Protein AF-A0A971Y6M4-F1 (afdb_monomer)

pLDDT: mean 87.74, std 9.9, range [44.88, 98.06]

Nearest PDB structures (foldseek):
  2h56-assembly2_B  TM=7.514E-01  e=1.225E-03  Halalkalibacterium halodurans

Mean predicted aligned error: 6.09 Å

Secondary structure (DSSP, 8-state):
--EEEE--HHHHHHHHHH-GGGHHHHHHH-S-EEEE-S-HHHHHHHHHHTTTS-HHHHHHHHHHHHHHTTT---HHHHHHS-HHHHHHHT--GGGT-

Foldseek 3Di:
DWDKDKCDPVNLVVVCVVDVVSVVVCVVVDIDIDTHDPPPCLVVLLVLQCVVHDPVVSVQLVVQVCVVVVNDDDPVSLVPDDPVSSVVSPRDPVSSD

Structure (mmCIF, N/CA/C/O backbone):
data_AF-A0A971Y6M4-F1
#
_entry.id   AF-A0A971Y6M4-F1
#
loop_
_atom_site.group_PDB
_atom_site.id
_atom_site.type_symbol
_atom_site.label_atom_id
_atom_site.label_alt_id
_atom_site.label_comp_id
_atom_site.label_asym_id
_atom_site.label_entity_id
_atom_site.label_seq_id
_atom_site.pdbx_PDB_ins_code
_atom_site.Cartn_x
_atom_site.Cartn_y
_atom_site.Cartn_z
_atom_site.occupancy
_atom_site.B_iso_or_equiv
_atom_site.auth_seq_id
_atom_site.auth_comp_id
_atom_site.auth_asym_id
_atom_site.auth_atom_id
_atom_site.pdbx_PDB_model_num
ATOM 1 N N . MET A 1 1 ? -13.263 2.178 -12.800 1.00 44.88 1 MET A N 1
ATOM 2 C CA . MET A 1 1 ? -12.451 1.674 -13.933 1.00 44.88 1 MET A CA 1
ATOM 3 C C . MET A 1 1 ? -11.008 2.097 -13.711 1.00 44.88 1 MET A C 1
ATOM 5 O O . MET A 1 1 ? -10.749 3.294 -13.681 1.00 44.88 1 MET A O 1
ATOM 9 N N . SER A 1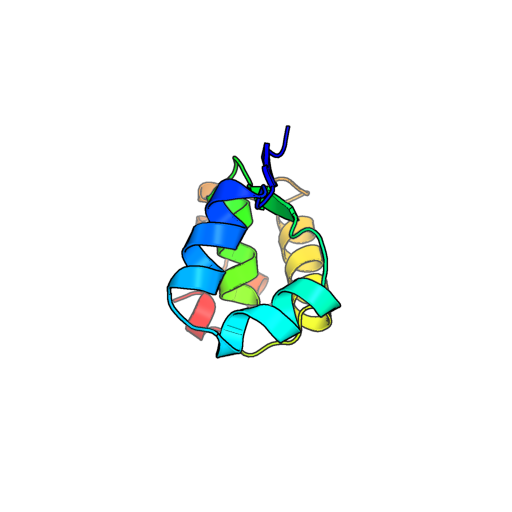 2 ? -10.092 1.148 -13.500 1.00 57.81 2 SER A N 1
ATOM 10 C CA . 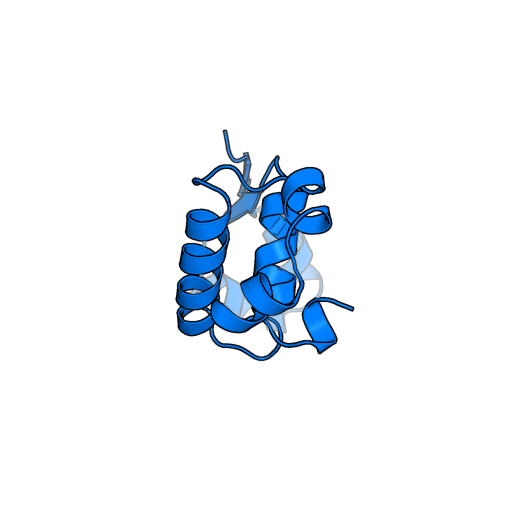SER A 1 2 ? -8.659 1.462 -13.422 1.00 57.81 2 SER A CA 1
ATOM 11 C C . SER A 1 2 ? -8.174 1.905 -14.805 1.00 57.81 2 SER A C 1
ATOM 13 O O . SER A 1 2 ? -8.479 1.258 -15.807 1.00 57.81 2 SER A O 1
ATOM 15 N N . LYS A 1 3 ? -7.484 3.048 -14.877 1.00 72.25 3 LYS A N 1
ATOM 16 C CA . LYS A 1 3 ? -6.837 3.493 -16.119 1.00 72.25 3 LYS A CA 1
ATOM 17 C C . LYS A 1 3 ? -5.534 2.713 -16.263 1.00 72.25 3 LYS A C 1
ATOM 19 O O . LYS A 1 3 ? -4.816 2.569 -15.286 1.00 72.25 3 LYS A O 1
ATOM 24 N N . VAL A 1 4 ? -5.200 2.245 -17.458 1.00 77.06 4 VAL A N 1
ATOM 25 C CA . VAL A 1 4 ? -3.911 1.585 -17.705 1.00 77.06 4 VAL A CA 1
ATOM 26 C C . VAL A 1 4 ? -3.026 2.536 -18.489 1.00 77.06 4 VAL A C 1
ATOM 28 O O . VAL A 1 4 ? -3.398 2.997 -19.569 1.00 77.06 4 VAL A O 1
ATOM 31 N N . LEU A 1 5 ? -1.850 2.842 -17.949 1.00 76.31 5 LEU A N 1
ATOM 32 C CA . LEU A 1 5 ? -0.808 3.514 -18.698 1.00 76.31 5 LEU A CA 1
ATOM 33 C C . LEU A 1 5 ? -0.004 2.464 -19.459 1.00 76.31 5 LEU A C 1
ATOM 35 O O . LEU A 1 5 ? 0.724 1.673 -18.867 1.00 76.31 5 LEU A O 1
ATOM 39 N N . ARG A 1 6 ? -0.110 2.496 -20.785 1.00 75.69 6 ARG A N 1
ATOM 40 C CA . ARG A 1 6 ? 0.740 1.711 -21.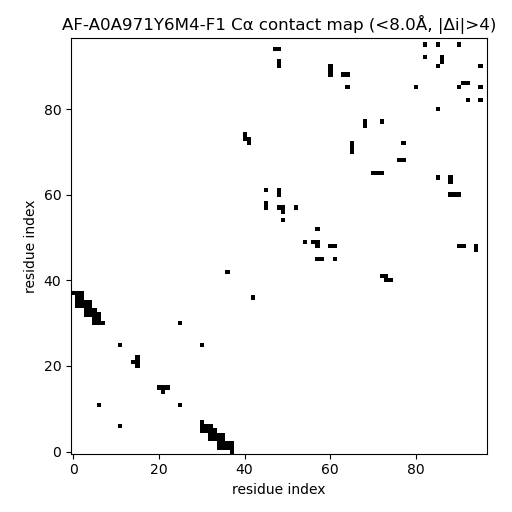678 1.00 75.69 6 ARG A CA 1
ATOM 41 C C . ARG A 1 6 ? 1.914 2.566 -22.114 1.00 75.69 6 ARG A C 1
ATOM 43 O O . ARG A 1 6 ? 1.709 3.652 -22.668 1.00 75.69 6 ARG A O 1
ATOM 50 N N . LEU A 1 7 ? 3.139 2.094 -21.900 1.00 70.62 7 LEU A N 1
ATOM 51 C CA . LEU A 1 7 ? 4.287 2.709 -22.561 1.00 70.62 7 LEU A CA 1
ATOM 52 C C . LEU A 1 7 ? 4.273 2.318 -24.041 1.00 70.62 7 LEU A C 1
ATOM 54 O O . LEU A 1 7 ? 4.828 1.308 -24.452 1.00 70.62 7 LEU A O 1
ATOM 58 N N . GLY A 1 8 ? 3.593 3.139 -24.843 1.00 69.12 8 GLY A N 1
ATOM 59 C CA . GLY A 1 8 ? 3.637 3.043 -26.297 1.00 69.12 8 GLY A CA 1
ATOM 60 C C . GLY A 1 8 ? 5.013 3.410 -26.867 1.00 69.12 8 GLY A C 1
ATOM 61 O O . GLY A 1 8 ? 5.860 4.000 -26.184 1.00 69.12 8 GLY A O 1
ATOM 62 N N . SER A 1 9 ? 5.189 3.124 -28.159 1.00 65.69 9 SER A N 1
ATOM 63 C CA . SER A 1 9 ? 6.441 3.286 -28.916 1.00 65.69 9 SER A CA 1
ATOM 64 C C . SER A 1 9 ? 7.115 4.649 -28.736 1.00 65.69 9 SER A C 1
ATOM 66 O O . SER A 1 9 ? 8.337 4.722 -28.669 1.00 65.69 9 SER A O 1
ATOM 68 N N . GLN A 1 10 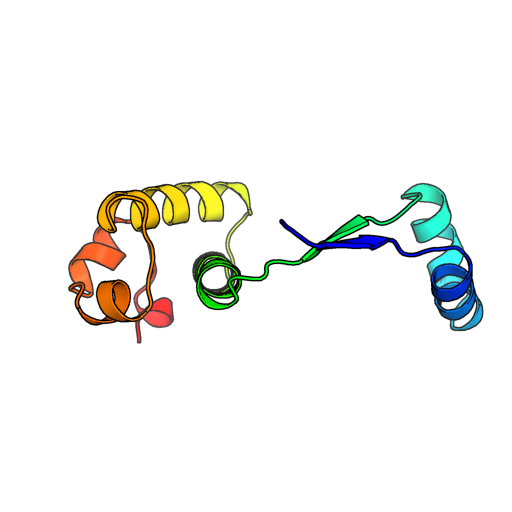? 6.348 5.734 -28.589 1.00 74.12 10 GLN A N 1
ATOM 69 C CA . GLN A 1 10 ? 6.903 7.084 -28.455 1.00 74.12 10 GLN A CA 1
ATOM 70 C C . GLN A 1 10 ? 7.568 7.350 -27.091 1.00 74.12 10 GLN A C 1
ATOM 72 O O . GLN A 1 10 ? 8.577 8.052 -27.034 1.00 74.12 10 GLN A O 1
ATOM 77 N N . ARG A 1 11 ? 7.029 6.807 -25.988 1.00 77.25 11 ARG A N 1
ATOM 78 C CA . ARG A 1 11 ? 7.637 6.949 -24.648 1.00 77.25 11 ARG A CA 1
ATOM 79 C C . ARG A 1 11 ? 8.792 5.974 -24.459 1.00 77.25 11 ARG A C 1
ATOM 81 O O . ARG A 1 11 ? 9.807 6.373 -23.903 1.00 77.25 11 ARG A O 1
ATOM 88 N N . TYR A 1 12 ? 8.649 4.753 -24.978 1.00 77.06 12 TYR A N 1
ATOM 89 C CA . TYR A 1 12 ? 9.748 3.794 -25.087 1.00 77.06 12 TYR A CA 1
ATOM 90 C C . TYR A 1 12 ? 10.931 4.430 -25.827 1.00 77.06 12 TYR A C 1
ATOM 92 O O . TYR A 1 12 ? 12.013 4.520 -25.262 1.00 77.06 12 TYR A O 1
ATOM 100 N N . LYS A 1 13 ? 10.690 4.999 -27.018 1.00 78.75 13 LYS A N 1
ATOM 101 C CA . LYS A 1 13 ? 11.739 5.619 -27.833 1.00 78.75 13 LYS A CA 1
ATOM 102 C C . LYS A 1 13 ? 12.453 6.745 -27.086 1.00 78.75 13 LYS A C 1
ATOM 104 O O . LYS A 1 13 ? 13.672 6.760 -27.034 1.00 78.75 13 LYS A O 1
ATOM 109 N N . LYS A 1 14 ? 11.707 7.632 -26.415 1.00 83.12 14 LYS A N 1
ATOM 110 C CA . LYS A 1 14 ? 12.309 8.680 -25.572 1.00 83.12 14 LYS A CA 1
ATOM 111 C C . LYS A 1 14 ? 13.207 8.125 -24.461 1.00 83.12 14 LYS A C 1
ATOM 113 O O . LYS A 1 14 ? 14.223 8.739 -24.167 1.00 83.12 14 LYS A O 1
ATOM 118 N N . LEU A 1 15 ? 12.830 7.013 -23.828 1.00 78.88 15 LEU A N 1
ATOM 119 C CA . LEU A 1 15 ? 13.618 6.402 -22.754 1.00 78.88 15 LEU A CA 1
ATOM 120 C C . LEU A 1 15 ? 14.856 5.676 -23.292 1.00 78.88 15 LEU A C 1
ATOM 122 O O . LEU A 1 15 ? 15.925 5.803 -22.704 1.00 78.88 15 LEU A O 1
ATOM 126 N N . THR A 1 16 ? 14.744 4.975 -24.422 1.00 77.81 16 THR A N 1
ATOM 127 C CA . THR A 1 16 ? 15.887 4.306 -25.061 1.00 77.81 16 THR A CA 1
ATOM 128 C C . THR A 1 16 ? 16.864 5.289 -25.700 1.00 77.81 16 THR A C 1
ATOM 130 O O . THR A 1 16 ? 18.066 5.043 -25.685 1.00 77.81 16 THR A O 1
ATOM 133 N N . ASP A 1 17 ? 16.371 6.422 -26.209 1.00 82.25 17 ASP A N 1
ATOM 134 C CA . ASP A 1 17 ? 17.201 7.502 -26.756 1.00 82.25 17 ASP A CA 1
ATOM 135 C C . ASP A 1 17 ? 17.976 8.236 -25.641 1.00 82.25 17 ASP A C 1
ATOM 137 O O . ASP A 1 17 ? 19.052 8.774 -25.891 1.00 82.25 17 ASP A O 1
ATOM 141 N N . LEU A 1 18 ? 17.462 8.235 -24.400 1.00 79.75 18 LEU A N 1
ATOM 142 C CA . LEU A 1 18 ? 18.131 8.832 -23.235 1.00 79.75 18 LEU A CA 1
ATOM 143 C C . LEU A 1 18 ? 19.342 8.009 -22.759 1.00 79.75 18 LEU A C 1
ATOM 145 O O . LEU A 1 18 ? 20.225 8.538 -22.087 1.00 79.75 18 LEU A O 1
ATOM 149 N N . GLY A 1 19 ? 19.388 6.715 -23.084 1.00 75.25 19 GLY A N 1
ATOM 150 C CA . GLY A 1 19 ? 20.491 5.843 -22.708 1.00 75.25 19 GLY A CA 1
ATOM 151 C C . GLY A 1 19 ? 20.352 4.441 -23.286 1.00 75.25 19 GLY A C 1
ATOM 152 O O . GLY A 1 19 ? 19.419 3.712 -22.952 1.00 75.25 19 GLY A O 1
ATOM 153 N N . ALA A 1 20 ? 21.342 4.028 -24.082 1.00 73.50 20 ALA A N 1
ATOM 154 C CA . ALA A 1 20 ? 21.380 2.714 -24.730 1.00 73.50 20 ALA A CA 1
ATOM 155 C C . ALA A 1 20 ? 21.274 1.534 -23.741 1.00 73.50 20 ALA A C 1
ATOM 157 O O . ALA A 1 20 ? 20.750 0.482 -24.098 1.00 73.50 20 ALA A O 1
ATOM 158 N N . VAL A 1 21 ? 21.691 1.735 -22.484 1.00 81.56 21 VAL A N 1
ATOM 159 C CA . VAL A 1 21 ? 21.581 0.755 -21.385 1.00 81.56 21 VAL A CA 1
ATOM 160 C C . VAL A 1 21 ? 20.128 0.348 -21.110 1.00 81.56 21 VAL A C 1
ATOM 162 O O . VAL A 1 21 ? 19.872 -0.770 -20.680 1.00 81.56 21 VAL A O 1
ATOM 165 N N . LEU A 1 22 ? 19.156 1.226 -21.380 1.00 79.56 22 LEU A N 1
ATOM 166 C CA . LEU A 1 22 ? 17.741 0.934 -21.151 1.00 79.56 22 LEU A CA 1
ATOM 167 C C . LEU A 1 22 ? 17.106 0.134 -22.294 1.00 79.56 22 LEU A C 1
ATOM 169 O O . LEU A 1 22 ? 16.013 -0.394 -22.124 1.00 79.56 22 LEU A O 1
ATOM 173 N N . LYS A 1 23 ? 17.767 0.007 -23.448 1.00 81.75 23 LYS A N 1
ATOM 174 C CA . LYS A 1 23 ? 17.185 -0.672 -24.610 1.00 81.75 23 LYS A CA 1
ATOM 175 C C . LYS A 1 23 ? 17.003 -2.172 -24.369 1.00 81.75 23 LYS A C 1
ATOM 177 O O . LYS A 1 23 ? 15.908 -2.692 -24.550 1.00 81.75 23 LYS A O 1
ATOM 182 N N . GLU A 1 24 ? 18.057 -2.851 -23.927 1.00 83.62 24 GLU A N 1
ATOM 183 C CA . GLU A 1 24 ? 18.057 -4.309 -23.744 1.00 83.62 24 GLU A CA 1
ATOM 184 C C . GLU A 1 24 ? 17.039 -4.795 -22.685 1.00 83.62 24 GLU A C 1
ATOM 186 O O . GLU A 1 24 ? 16.278 -5.723 -22.984 1.00 83.62 24 GLU A O 1
ATOM 191 N N . PRO A 1 25 ? 16.908 -4.162 -21.498 1.00 81.94 25 PRO A N 1
ATOM 192 C CA . PRO A 1 25 ? 15.876 -4.538 -20.531 1.00 81.94 25 PRO A CA 1
ATOM 193 C C . PRO A 1 25 ? 14.451 -4.326 -21.048 1.00 81.94 25 PRO A C 1
ATOM 195 O O . PRO A 1 25 ? 13.584 -5.165 -20.815 1.00 81.94 25 PRO A O 1
ATOM 198 N N . PHE A 1 26 ? 14.185 -3.225 -21.757 1.00 80.69 26 PHE A N 1
ATOM 199 C CA . PHE A 1 26 ? 12.846 -2.976 -22.290 1.00 80.69 26 PHE A CA 1
ATOM 200 C C . PHE A 1 26 ? 12.492 -3.942 -23.429 1.00 80.69 26 PHE A C 1
ATOM 202 O O . PHE A 1 26 ? 11.355 -4.407 -23.484 1.00 80.69 26 PHE A O 1
ATOM 209 N N . ASP A 1 27 ? 13.451 -4.286 -24.292 1.00 81.50 27 ASP A N 1
ATOM 210 C CA . ASP A 1 27 ? 13.250 -5.294 -25.342 1.00 81.50 27 ASP A CA 1
ATOM 211 C C . ASP A 1 27 ? 12.958 -6.679 -24.746 1.00 81.50 27 ASP A C 1
ATOM 213 O O . ASP A 1 27 ? 12.135 -7.420 -25.279 1.00 81.50 27 ASP A O 1
ATOM 217 N N . SER A 1 28 ? 13.583 -7.003 -23.609 1.00 84.62 28 SER A N 1
ATOM 218 C CA . SER A 1 28 ? 13.398 -8.281 -22.908 1.00 84.62 28 SER A CA 1
ATOM 219 C C . SER A 1 28 ? 12.076 -8.364 -22.133 1.00 84.62 28 SER A C 1
ATOM 221 O O . SER A 1 28 ? 11.455 -9.423 -22.081 1.00 84.62 28 SER A O 1
ATOM 223 N N . CYS A 1 29 ? 11.634 -7.259 -21.524 1.00 80.62 29 CYS A N 1
ATOM 224 C CA . CYS A 1 29 ? 10.407 -7.204 -20.720 1.00 80.62 29 CYS A CA 1
ATOM 225 C C . CYS A 1 29 ? 9.135 -6.965 -21.555 1.00 80.62 29 CYS A C 1
ATOM 227 O O . CYS A 1 29 ? 8.034 -7.260 -21.087 1.00 80.62 29 CYS A O 1
ATOM 229 N N . GLY A 1 30 ? 9.265 -6.435 -22.776 1.00 77.00 30 GLY A N 1
ATOM 230 C CA . GLY A 1 30 ? 8.144 -6.167 -23.676 1.00 77.00 30 GLY A CA 1
ATOM 231 C C . GLY A 1 30 ? 7.316 -4.932 -23.295 1.00 77.00 30 GLY A C 1
ATOM 232 O O . GLY A 1 30 ? 7.809 -3.963 -22.716 1.00 77.00 30 GLY A O 1
ATOM 233 N N . LEU A 1 31 ? 6.033 -4.936 -23.673 1.00 74.56 31 LEU A N 1
ATOM 234 C CA . LEU A 1 31 ? 5.121 -3.817 -23.418 1.00 74.56 31 LEU A CA 1
ATOM 235 C C . LEU A 1 31 ? 4.855 -3.656 -21.917 1.00 74.56 31 LEU A C 1
ATOM 237 O O . LEU A 1 31 ? 4.270 -4.532 -21.284 1.00 74.56 31 LEU A O 1
ATOM 241 N N . LEU A 1 32 ? 5.219 -2.495 -21.367 1.00 80.12 32 LEU A N 1
ATOM 242 C CA . LEU A 1 32 ? 4.928 -2.165 -19.976 1.00 80.12 32 LEU A CA 1
ATOM 243 C C . LEU A 1 32 ? 3.506 -1.611 -19.835 1.00 80.12 32 LEU A C 1
ATOM 245 O O . LEU A 1 32 ? 3.164 -0.570 -20.413 1.00 80.12 32 LEU A O 1
ATOM 249 N N . GLU A 1 33 ? 2.708 -2.279 -19.007 1.00 83.94 33 GLU A N 1
ATOM 250 C CA . GLU A 1 33 ? 1.396 -1.818 -18.567 1.00 83.94 33 GLU A CA 1
ATOM 251 C C . GLU A 1 33 ? 1.440 -1.461 -17.079 1.00 83.94 33 GLU A C 1
ATOM 253 O O . GLU A 1 33 ? 1.817 -2.275 -16.239 1.00 83.94 33 GLU A O 1
ATOM 258 N N . ILE A 1 34 ? 1.048 -0.232 -16.743 1.00 84.56 34 ILE A N 1
ATOM 259 C CA . ILE A 1 34 ? 0.971 0.246 -15.361 1.00 84.56 34 ILE A CA 1
ATOM 260 C C . ILE A 1 34 ? -0.491 0.540 -15.039 1.00 84.56 34 ILE A C 1
ATOM 262 O O . ILE A 1 34 ? -1.104 1.421 -15.646 1.00 84.56 34 ILE A O 1
ATOM 266 N N . GLY A 1 35 ? -1.052 -0.190 -14.079 1.00 85.94 35 GLY A N 1
ATOM 267 C CA . GLY A 1 35 ? -2.384 0.091 -13.552 1.00 85.94 35 GLY A CA 1
ATOM 268 C C . GLY A 1 35 ? -2.393 1.381 -12.732 1.00 85.94 35 GLY A C 1
ATOM 269 O O . GLY A 1 35 ? -1.540 1.587 -11.873 1.00 85.94 35 GLY A O 1
ATOM 270 N N . LEU A 1 36 ? -3.363 2.253 -12.989 1.00 86.69 36 LEU A N 1
ATOM 271 C CA . LEU A 1 36 ? -3.603 3.478 -12.233 1.00 86.69 36 LEU A CA 1
ATOM 272 C C . LEU A 1 36 ? -4.867 3.307 -11.392 1.00 86.69 36 LEU A C 1
ATOM 274 O O . LEU A 1 36 ? -5.927 2.927 -11.907 1.00 86.69 36 LEU A O 1
ATOM 278 N N . SER A 1 37 ? -4.766 3.622 -10.104 1.00 87.69 37 SER A N 1
ATOM 279 C CA . SER A 1 37 ? -5.922 3.705 -9.212 1.00 87.69 37 SER A CA 1
ATOM 280 C C . SER A 1 37 ? -6.534 5.104 -9.265 1.00 87.69 37 SER A C 1
ATOM 282 O O . SER A 1 37 ? -5.813 6.097 -9.340 1.00 87.69 37 SER A O 1
ATOM 284 N N . SER A 1 38 ? -7.863 5.182 -9.221 1.00 89.56 38 SER A N 1
ATOM 285 C CA . SER A 1 38 ? -8.586 6.433 -8.956 1.00 89.56 38 SER A CA 1
ATOM 286 C C . SER A 1 38 ? -8.773 6.691 -7.463 1.00 89.56 38 SER A C 1
ATOM 288 O O . SER A 1 38 ? -9.025 7.825 -7.071 1.00 89.56 38 SER A O 1
ATOM 290 N N . ASP A 1 39 ? -8.669 5.644 -6.645 1.00 90.88 39 ASP A N 1
ATOM 291 C CA . ASP A 1 39 ? -8.700 5.755 -5.195 1.00 90.88 39 ASP A CA 1
ATOM 292 C C . ASP A 1 39 ? -7.265 5.876 -4.687 1.00 90.88 39 ASP A C 1
ATOM 294 O O . ASP A 1 39 ? -6.516 4.894 -4.623 1.00 90.88 39 ASP A O 1
ATOM 298 N N . TYR A 1 40 ? -6.865 7.115 -4.402 1.00 92.06 40 TYR A N 1
ATOM 299 C CA . TYR A 1 40 ? -5.512 7.412 -3.951 1.00 92.06 40 TYR A CA 1
ATOM 300 C C . TYR A 1 40 ? -5.247 6.866 -2.554 1.00 92.06 40 TYR A C 1
ATOM 302 O O . TYR A 1 40 ? -4.153 6.358 -2.310 1.00 92.06 40 TYR A O 1
ATOM 310 N N . PHE A 1 41 ? -6.243 6.910 -1.668 1.00 92.69 41 PHE A N 1
ATOM 311 C CA . PHE A 1 41 ? -6.101 6.432 -0.299 1.00 92.69 41 PHE A CA 1
ATOM 312 C C . PHE A 1 41 ? -5.860 4.922 -0.284 1.00 92.69 41 PHE A C 1
ATOM 314 O O . PHE A 1 41 ? -4.828 4.459 0.199 1.00 92.69 41 PHE A O 1
ATOM 321 N N . VAL A 1 42 ? -6.736 4.163 -0.944 1.00 91.50 42 VAL A N 1
ATOM 322 C CA . VAL A 1 42 ? -6.594 2.706 -1.065 1.00 91.50 42 VAL A CA 1
ATOM 323 C C . VAL A 1 42 ? -5.344 2.323 -1.864 1.00 91.50 42 VAL A C 1
ATOM 325 O O . VAL A 1 42 ? -4.812 1.237 -1.671 1.00 91.50 42 VAL A O 1
ATOM 328 N N . SER A 1 43 ? -4.808 3.201 -2.720 1.00 91.81 43 SER A N 1
ATOM 329 C CA . SER A 1 43 ? -3.537 2.934 -3.410 1.00 91.81 43 SER A CA 1
ATOM 330 C C . SER A 1 43 ? -2.292 3.172 -2.548 1.00 91.81 43 SER A C 1
ATOM 332 O O . SER A 1 43 ? -1.315 2.433 -2.677 1.00 91.81 43 SER A O 1
ATOM 334 N N . ILE A 1 44 ? -2.306 4.180 -1.668 1.00 94.62 44 ILE A N 1
ATOM 335 C CA . ILE A 1 44 ? -1.126 4.576 -0.889 1.00 94.62 44 ILE A CA 1
ATOM 336 C C . ILE A 1 44 ? -1.022 3.816 0.435 1.00 94.62 44 ILE A C 1
ATOM 338 O O . ILE A 1 44 ? 0.079 3.464 0.852 1.00 94.62 44 ILE A O 1
ATOM 342 N N . SER A 1 45 ? -2.147 3.501 1.078 1.00 94.94 45 SER A N 1
ATOM 343 C CA . SER A 1 45 ? -2.158 2.805 2.368 1.00 94.94 45 SER A CA 1
ATOM 344 C C . SER A 1 45 ? -1.488 1.420 2.324 1.00 94.94 45 SER A C 1
ATOM 346 O O . SER A 1 45 ? -0.584 1.195 3.133 1.00 94.94 45 SER A O 1
ATOM 348 N N . PRO A 1 46 ? -1.794 0.511 1.373 1.00 94.25 46 PRO A N 1
ATOM 349 C CA . PRO A 1 46 ? -1.065 -0.749 1.254 1.00 94.25 46 PRO A CA 1
ATOM 350 C C . PRO A 1 46 ? 0.412 -0.544 0.903 1.00 94.25 46 PRO A C 1
ATOM 352 O O . PRO A 1 46 ? 1.249 -1.334 1.335 1.00 94.25 46 PRO A O 1
ATOM 355 N N . ALA A 1 47 ? 0.761 0.517 0.164 1.00 95.12 47 ALA A N 1
ATOM 356 C CA . ALA A 1 47 ? 2.155 0.835 -0.144 1.00 95.12 47 ALA A CA 1
ATOM 357 C C . ALA A 1 47 ? 2.944 1.220 1.121 1.00 95.12 47 ALA A C 1
ATOM 359 O O . ALA A 1 47 ? 4.066 0.751 1.298 1.00 95.12 47 ALA A O 1
ATOM 360 N N . ILE A 1 48 ? 2.349 2.003 2.030 1.00 95.75 48 ILE A N 1
ATOM 361 C CA . ILE A 1 48 ? 2.923 2.330 3.348 1.00 95.75 48 ILE A CA 1
ATOM 362 C C . ILE A 1 48 ? 3.033 1.065 4.209 1.00 95.75 48 ILE A C 1
ATOM 364 O O . ILE A 1 48 ? 4.105 0.755 4.737 1.00 95.75 48 ILE A O 1
ATOM 368 N N . VAL A 1 49 ? 1.952 0.281 4.294 1.00 96.06 49 VAL A N 1
ATOM 369 C CA . VAL A 1 49 ? 1.923 -0.999 5.021 1.00 96.06 49 VAL A CA 1
ATOM 370 C C . VAL A 1 49 ? 3.012 -1.947 4.515 1.00 96.06 49 VAL A C 1
ATOM 372 O O . VAL A 1 49 ? 3.674 -2.600 5.322 1.00 96.06 49 VAL A O 1
ATOM 375 N N . GLY A 1 50 ? 3.254 -1.980 3.207 1.00 96.44 50 GLY A N 1
ATOM 376 C CA . GLY A 1 50 ? 4.221 -2.855 2.554 1.00 96.44 50 GLY A CA 1
ATOM 377 C C . GLY A 1 50 ? 5.674 -2.392 2.587 1.00 96.44 50 GLY A C 1
ATOM 378 O O . GLY A 1 50 ? 6.548 -3.146 2.164 1.00 96.44 50 GLY A O 1
ATOM 379 N N . GLN A 1 51 ? 5.979 -1.194 3.098 1.00 96.62 51 GLN A N 1
ATOM 380 C CA . GLN A 1 51 ? 7.366 -0.726 3.167 1.00 96.62 51 GLN A CA 1
ATOM 381 C C . GLN A 1 51 ? 8.245 -1.739 3.916 1.00 96.62 51 GLN A C 1
ATOM 383 O O . GLN A 1 51 ? 7.907 -2.153 5.029 1.00 96.62 51 GLN A O 1
ATOM 388 N N . GLN A 1 52 ? 9.373 -2.112 3.300 1.00 96.25 52 GLN A N 1
ATOM 389 C CA . GLN A 1 52 ? 10.324 -3.124 3.789 1.00 96.25 52 GLN A CA 1
ATOM 390 C C . GLN A 1 52 ? 9.756 -4.555 3.895 1.00 96.25 52 GLN A C 1
ATOM 392 O O . GLN A 1 52 ? 10.346 -5.410 4.552 1.00 96.25 52 GLN A O 1
ATOM 397 N N . LEU A 1 53 ? 8.627 -4.841 3.241 1.00 96.75 53 LEU A N 1
ATOM 398 C CA . LEU A 1 53 ? 8.002 -6.161 3.188 1.00 96.75 53 LEU A CA 1
ATOM 399 C C . LEU A 1 53 ? 7.913 -6.653 1.741 1.00 96.75 53 LEU A C 1
ATOM 401 O O . LEU A 1 53 ? 7.913 -5.878 0.788 1.00 96.75 53 LEU A O 1
ATOM 405 N N . SER A 1 54 ? 7.802 -7.970 1.564 1.00 97.56 54 SER A N 1
ATOM 406 C CA . SER A 1 54 ? 7.484 -8.532 0.249 1.00 97.56 54 SER A CA 1
ATOM 407 C C . SER A 1 54 ? 6.029 -8.244 -0.139 1.00 97.56 54 SER A C 1
ATOM 409 O O . SER A 1 54 ? 5.161 -8.072 0.724 1.00 97.56 54 SER A O 1
ATOM 411 N N . ASN A 1 55 ? 5.724 -8.297 -1.439 1.00 96.12 55 ASN A N 1
ATOM 412 C CA . ASN A 1 55 ? 4.350 -8.152 -1.940 1.00 96.12 55 ASN A CA 1
ATOM 413 C C . ASN A 1 55 ? 3.393 -9.183 -1.317 1.00 96.12 55 ASN A C 1
ATOM 415 O O . ASN A 1 55 ? 2.246 -8.863 -1.016 1.00 96.12 55 ASN A O 1
ATOM 419 N N . LYS A 1 56 ? 3.870 -10.412 -1.065 1.00 97.50 56 LYS A N 1
ATOM 420 C CA . LYS A 1 56 ? 3.067 -11.476 -0.444 1.00 97.50 56 LYS A CA 1
ATOM 421 C C . LYS A 1 56 ? 2.690 -11.138 0.997 1.00 97.50 56 LYS A C 1
ATOM 423 O O . LYS A 1 56 ? 1.534 -11.295 1.373 1.00 97.50 56 LYS A O 1
ATOM 428 N N . VAL A 1 57 ? 3.649 -10.671 1.798 1.00 97.62 57 VAL A N 1
ATOM 429 C CA . VAL A 1 57 ? 3.390 -10.289 3.197 1.00 97.62 57 VAL A CA 1
ATOM 430 C C . VAL A 1 57 ? 2.499 -9.051 3.254 1.00 97.62 57 VAL A C 1
ATOM 432 O O . VAL A 1 57 ? 1.545 -9.027 4.026 1.00 97.62 57 VAL A O 1
ATOM 435 N N . THR A 1 58 ? 2.757 -8.071 2.385 1.00 97.81 58 THR A N 1
ATOM 436 C CA . THR A 1 58 ? 1.923 -6.870 2.244 1.00 97.81 58 THR A CA 1
ATOM 437 C C . THR A 1 58 ? 0.472 -7.240 1.973 1.00 97.81 58 THR A C 1
ATOM 439 O O . THR A 1 58 ? -0.409 -6.769 2.682 1.00 97.81 58 THR A O 1
ATOM 442 N N . LYS A 1 59 ? 0.228 -8.148 1.017 1.00 97.25 59 LYS A N 1
ATOM 443 C CA . LYS A 1 59 ? -1.119 -8.635 0.713 1.00 97.25 59 LYS A CA 1
ATOM 444 C C . LYS A 1 59 ? -1.795 -9.267 1.932 1.00 97.25 59 LYS A C 1
ATOM 446 O O . LYS A 1 59 ? -2.926 -8.922 2.234 1.00 97.25 59 LYS A O 1
ATOM 451 N N . VAL A 1 60 ? -1.099 -10.139 2.664 1.00 98.06 60 VAL A N 1
ATOM 452 C CA . VAL A 1 60 ? -1.664 -10.790 3.861 1.00 98.06 60 VAL A CA 1
ATOM 453 C C . VAL A 1 60 ? -2.061 -9.775 4.937 1.00 98.06 60 VAL A C 1
ATOM 455 O O . VAL A 1 60 ? -3.116 -9.925 5.546 1.00 98.06 60 VAL A O 1
ATOM 458 N N . ILE A 1 61 ? -1.233 -8.758 5.192 1.00 97.56 61 ILE A N 1
ATOM 459 C CA . ILE A 1 61 ? -1.551 -7.719 6.185 1.00 97.56 61 ILE A CA 1
ATOM 460 C C . ILE A 1 61 ? -2.694 -6.836 5.682 1.00 97.56 61 ILE A C 1
ATOM 462 O O . ILE A 1 61 ? -3.611 -6.532 6.438 1.00 97.56 61 ILE A O 1
ATOM 466 N N . TRP A 1 62 ? -2.663 -6.445 4.409 1.00 96.88 62 TRP A N 1
ATOM 467 C CA . TRP A 1 62 ? -3.679 -5.571 3.838 1.00 96.88 62 TRP A CA 1
ATOM 468 C C . TRP A 1 62 ? -5.060 -6.231 3.784 1.00 96.88 62 TRP A C 1
ATOM 470 O O . TRP A 1 62 ? -6.023 -5.620 4.232 1.00 96.88 62 TRP A O 1
ATOM 480 N N . ASP A 1 63 ? -5.151 -7.502 3.379 1.00 96.44 63 ASP A N 1
ATOM 481 C CA . ASP A 1 63 ? -6.413 -8.258 3.364 1.00 96.44 63 ASP A CA 1
ATOM 482 C C . ASP A 1 63 ? -7.054 -8.307 4.777 1.00 96.44 63 ASP A C 1
ATOM 484 O O . ASP A 1 63 ? -8.277 -8.255 4.937 1.00 96.44 63 ASP A O 1
ATOM 488 N N . ARG A 1 64 ? -6.230 -8.360 5.836 1.00 96.62 64 ARG A N 1
ATOM 489 C CA . ARG A 1 64 ? -6.687 -8.298 7.236 1.00 96.62 64 ARG A CA 1
ATOM 490 C C . ARG A 1 64 ? -7.186 -6.905 7.625 1.00 96.62 64 ARG A C 1
ATOM 492 O O . ARG A 1 64 ? -8.213 -6.797 8.289 1.00 96.62 64 ARG A O 1
ATOM 499 N N . VAL A 1 65 ? -6.489 -5.850 7.199 1.00 95.50 65 VAL A N 1
ATOM 500 C CA . VAL A 1 65 ? -6.918 -4.456 7.411 1.00 95.50 65 VAL A CA 1
ATOM 501 C C . VAL A 1 65 ? -8.241 -4.180 6.695 1.00 95.50 65 VAL A C 1
ATOM 503 O O . VAL A 1 65 ? -9.153 -3.633 7.304 1.00 95.50 65 VAL A O 1
ATOM 506 N N . GLU A 1 66 ? -8.401 -4.613 5.446 1.00 94.94 66 GLU A N 1
ATOM 507 C CA . GLU A 1 66 ? -9.671 -4.481 4.720 1.00 94.94 66 GLU A CA 1
ATOM 508 C C . GLU A 1 66 ? -10.806 -5.235 5.421 1.00 94.94 66 GLU A C 1
ATOM 510 O O . GLU A 1 66 ? -11.916 -4.715 5.539 1.00 94.94 66 GLU A O 1
ATOM 515 N N . SER A 1 67 ? -10.521 -6.426 5.956 1.00 94.50 67 SER A N 1
ATOM 516 C CA . SER A 1 67 ? -11.493 -7.202 6.736 1.00 94.50 67 SER A CA 1
ATOM 517 C C . SER A 1 67 ? -11.922 -6.478 8.018 1.00 94.50 67 SER A C 1
ATOM 519 O O . SER A 1 67 ? -13.110 -6.455 8.333 1.00 94.50 67 SER A O 1
ATOM 521 N N . LEU A 1 68 ? -10.984 -5.838 8.729 1.00 93.44 68 LEU A N 1
ATOM 522 C CA . LEU A 1 68 ? -11.277 -4.997 9.899 1.00 93.44 68 LEU A CA 1
ATOM 523 C C . LEU A 1 68 ? -12.204 -3.819 9.544 1.00 93.44 68 LEU A C 1
ATOM 525 O O . LEU A 1 68 ? -13.021 -3.409 10.365 1.00 93.44 68 LEU A O 1
ATOM 529 N N . MET A 1 69 ? -12.103 -3.306 8.316 1.00 92.81 69 MET A N 1
ATOM 530 C CA . MET A 1 69 ? -12.876 -2.165 7.814 1.00 92.81 69 MET A CA 1
ATOM 531 C C . MET A 1 69 ? -14.162 -2.564 7.069 1.00 92.81 69 MET A C 1
ATOM 533 O O . MET A 1 69 ? -14.768 -1.729 6.393 1.00 92.81 69 MET A O 1
ATOM 537 N N . TYR A 1 70 ? -14.596 -3.825 7.181 1.00 88.31 70 TYR A N 1
ATOM 538 C CA . TYR A 1 70 ? -15.765 -4.371 6.475 1.00 88.31 70 TYR A CA 1
ATOM 539 C C . TYR A 1 70 ? -15.696 -4.183 4.949 1.00 88.31 70 TYR A C 1
ATOM 541 O O . TYR A 1 70 ? -16.695 -3.868 4.308 1.00 88.31 70 TYR A O 1
ATOM 549 N N . ALA A 1 71 ? -14.502 -4.363 4.375 1.00 83.12 71 ALA A N 1
ATOM 550 C CA . ALA A 1 71 ? -14.206 -4.225 2.946 1.00 83.12 71 ALA A CA 1
ATOM 551 C C . ALA A 1 71 ? -14.445 -2.823 2.347 1.00 83.12 71 ALA A C 1
ATOM 553 O O . ALA A 1 71 ? -14.458 -2.662 1.128 1.00 83.12 71 ALA A O 1
ATOM 554 N N . GLU A 1 72 ? -14.579 -1.793 3.184 1.00 88.44 72 GLU A N 1
ATOM 555 C CA . GLU A 1 72 ? -14.662 -0.400 2.749 1.00 88.44 72 GLU A CA 1
ATOM 556 C C . GLU A 1 72 ? -13.662 0.433 3.554 1.00 88.44 72 GLU A C 1
ATOM 558 O O . GLU A 1 72 ? -13.966 0.946 4.634 1.00 88.44 72 GLU A O 1
ATOM 563 N N . THR A 1 73 ? -12.450 0.542 3.016 1.00 91.00 73 THR A N 1
ATOM 564 C CA . THR A 1 73 ? -11.324 1.233 3.646 1.00 91.00 73 THR A CA 1
ATOM 565 C C . THR A 1 73 ? -11.350 2.722 3.311 1.00 91.00 73 THR A C 1
ATOM 567 O O . THR A 1 73 ? -10.977 3.125 2.212 1.00 91.00 73 THR A O 1
ATOM 570 N N . THR A 1 74 ? -11.754 3.553 4.273 1.00 93.19 74 THR A N 1
ATOM 571 C CA . THR A 1 74 ? -11.734 5.021 4.157 1.00 93.19 74 THR A CA 1
ATOM 572 C C . THR A 1 74 ? -10.780 5.640 5.174 1.00 93.19 74 THR A C 1
ATOM 574 O O . THR A 1 74 ? -10.473 5.036 6.205 1.00 93.19 74 THR A O 1
ATOM 577 N N . ALA A 1 75 ? -10.325 6.868 4.909 1.00 92.81 75 ALA A N 1
ATOM 578 C CA . ALA A 1 75 ? -9.478 7.607 5.845 1.00 92.81 75 ALA A CA 1
ATOM 579 C C . ALA A 1 75 ? -10.160 7.811 7.207 1.00 92.81 75 ALA A C 1
ATOM 581 O O . ALA A 1 75 ? -9.525 7.653 8.243 1.00 92.81 75 ALA A O 1
ATOM 582 N N . GLU A 1 76 ? -11.465 8.085 7.208 1.00 93.25 76 GLU A N 1
ATOM 583 C CA . GLU A 1 76 ? -12.254 8.267 8.427 1.00 93.25 76 GLU A CA 1
ATOM 584 C C . GLU A 1 76 ? -12.317 6.990 9.276 1.00 93.25 76 GLU A C 1
ATOM 586 O O . GLU A 1 76 ? -12.064 7.035 10.478 1.00 93.25 76 GLU A O 1
ATOM 591 N N . LYS A 1 77 ? -12.596 5.830 8.668 1.00 92.00 77 LYS A N 1
ATOM 592 C CA . LYS A 1 77 ? -12.615 4.555 9.401 1.00 92.00 77 LYS A CA 1
ATOM 593 C C . LYS A 1 77 ? -11.235 4.181 9.939 1.00 92.00 77 LYS A C 1
ATOM 595 O O . LYS A 1 77 ? -11.139 3.655 11.043 1.00 92.00 77 LYS A O 1
ATOM 600 N N . MET A 1 78 ? -10.178 4.488 9.184 1.00 92.12 78 MET A N 1
ATOM 601 C CA . MET A 1 78 ? -8.794 4.286 9.616 1.00 92.12 78 MET A CA 1
ATOM 602 C C . MET A 1 78 ? -8.467 5.129 10.854 1.00 92.12 78 MET A C 1
ATOM 604 O O . MET A 1 78 ? -7.968 4.585 11.831 1.00 92.12 78 MET A O 1
ATOM 608 N N . LEU A 1 79 ? -8.803 6.425 10.831 1.00 91.94 79 LEU A N 1
ATOM 609 C CA . LEU A 1 79 ? -8.573 7.358 11.942 1.00 91.94 79 LEU A CA 1
ATOM 610 C C . LEU A 1 79 ? -9.382 7.008 13.196 1.00 91.94 79 LEU A C 1
ATOM 612 O O . LEU A 1 79 ? -8.923 7.240 14.308 1.00 91.94 79 LEU A O 1
ATOM 616 N N . ASN A 1 80 ? -10.583 6.456 13.019 1.00 92.50 80 ASN A N 1
ATOM 617 C CA . ASN A 1 80 ? -11.451 6.047 14.124 1.00 92.50 80 ASN A CA 1
ATOM 618 C C . ASN A 1 80 ? -11.134 4.639 14.662 1.00 92.50 80 ASN A C 1
ATOM 620 O O . ASN A 1 80 ? -11.704 4.223 15.676 1.00 92.50 80 ASN A O 1
ATOM 624 N N . SER A 1 81 ? -10.253 3.883 14.002 1.00 92.25 81 SER A N 1
ATOM 625 C CA . SER A 1 81 ? -9.782 2.596 14.509 1.00 92.25 81 SER A CA 1
ATOM 626 C C . SER A 1 81 ? -8.757 2.809 15.614 1.00 92.25 81 SER A C 1
ATOM 628 O O . SER A 1 81 ? -7.908 3.687 15.537 1.00 92.25 81 SER A O 1
ATOM 630 N N . LYS A 1 82 ? -8.786 1.944 16.629 1.00 95.06 82 LYS A N 1
ATOM 631 C CA . LYS A 1 82 ? -7.727 1.911 17.641 1.00 95.06 82 LYS A CA 1
ATOM 632 C C . LYS A 1 82 ? -6.426 1.397 17.028 1.00 95.06 82 LYS A C 1
ATOM 634 O O . LYS A 1 82 ? -6.453 0.401 16.297 1.00 95.06 82 LYS A O 1
ATOM 639 N N . ASP A 1 83 ? -5.302 2.003 17.393 1.00 95.62 83 ASP A N 1
ATOM 640 C CA . ASP A 1 83 ? -3.966 1.581 16.961 1.00 95.62 83 ASP A CA 1
ATOM 641 C C . ASP A 1 83 ? -3.722 0.098 17.256 1.00 95.62 83 ASP A C 1
ATOM 643 O O . ASP A 1 83 ? -3.204 -0.633 16.412 1.00 95.62 83 ASP A O 1
ATOM 647 N N . GLU A 1 84 ? -4.173 -0.395 18.415 1.00 96.44 84 GLU A N 1
ATOM 648 C CA . GLU A 1 84 ? -4.030 -1.800 18.804 1.00 96.44 84 GLU A CA 1
ATOM 649 C C . GLU A 1 84 ? -4.697 -2.747 17.801 1.00 96.44 84 GLU A C 1
ATOM 651 O 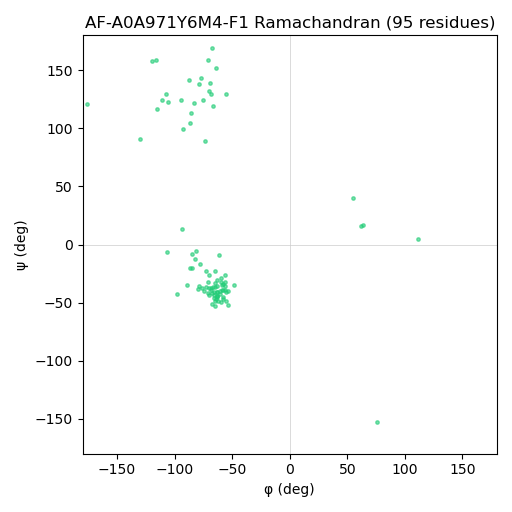O . GLU A 1 84 ? -4.157 -3.813 17.510 1.00 96.44 84 GLU A O 1
ATOM 656 N N . LYS A 1 85 ? -5.825 -2.345 17.203 1.00 95.81 85 LYS A N 1
ATOM 657 C CA . LYS A 1 85 ? -6.497 -3.153 16.179 1.00 95.81 85 LYS A CA 1
ATOM 658 C C . LYS A 1 85 ? -5.685 -3.229 14.894 1.00 95.81 85 LYS A C 1
ATOM 660 O O . LYS A 1 85 ? -5.575 -4.304 14.310 1.00 95.81 85 LYS A O 1
ATOM 665 N N . LEU A 1 86 ? -5.043 -2.137 14.491 1.00 94.88 86 LEU A N 1
ATOM 666 C CA . LEU A 1 86 ? -4.132 -2.138 13.343 1.00 94.88 86 LEU A CA 1
ATOM 667 C C . LEU A 1 86 ? -2.874 -2.979 13.625 1.00 94.88 86 LEU A C 1
ATOM 669 O O . LEU A 1 86 ? -2.395 -3.707 12.748 1.00 94.88 86 LEU A O 1
ATOM 673 N N . ARG A 1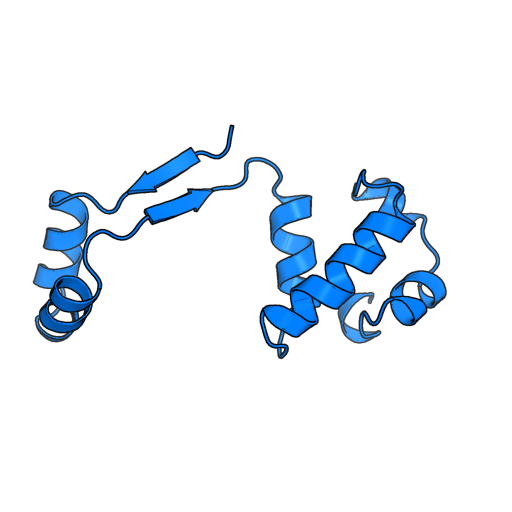 87 ? -2.375 -2.955 14.868 1.00 96.75 87 ARG A N 1
ATOM 674 C CA . ARG A 1 87 ? -1.261 -3.809 15.311 1.00 96.75 87 ARG A CA 1
ATOM 675 C C . ARG A 1 87 ? -1.607 -5.290 15.257 1.00 96.75 87 ARG A C 1
ATOM 677 O O . ARG A 1 87 ? -0.792 -6.058 14.749 1.00 96.75 87 ARG A O 1
ATOM 684 N N . GLU A 1 88 ? -2.798 -5.678 15.716 1.00 96.88 88 GLU A N 1
ATOM 685 C CA . GLU A 1 88 ? -3.298 -7.060 15.643 1.00 96.88 88 GLU A CA 1
ATOM 686 C C . GLU A 1 88 ? -3.302 -7.591 14.196 1.00 96.88 88 GLU A C 1
ATOM 688 O O . GLU A 1 88 ? -3.040 -8.773 13.970 1.00 96.88 88 GLU A O 1
ATOM 693 N N . MET A 1 89 ? -3.529 -6.728 13.197 1.00 96.56 89 MET A N 1
ATOM 694 C CA . MET A 1 89 ? -3.504 -7.122 11.779 1.00 96.56 89 MET A CA 1
ATOM 695 C C . MET A 1 89 ? -2.080 -7.282 11.212 1.00 96.56 89 MET A C 1
ATOM 697 O O . MET A 1 89 ? -1.895 -7.951 10.190 1.00 96.56 89 MET A O 1
ATOM 701 N N . GLY A 1 90 ? -1.067 -6.736 11.895 1.00 96.00 90 GLY A N 1
ATOM 702 C CA . GLY A 1 90 ? 0.352 -6.843 11.538 1.00 96.00 90 GLY A CA 1
ATOM 703 C C . GLY A 1 90 ? 1.014 -5.539 11.073 1.00 96.00 90 GLY A C 1
ATOM 704 O O . GLY A 1 90 ? 2.184 -5.565 10.693 1.00 96.00 90 GLY A O 1
ATOM 705 N N . VAL A 1 91 ? 0.319 -4.397 11.112 1.00 96.44 91 VAL A N 1
ATOM 706 C CA . VAL A 1 91 ? 0.870 -3.083 10.715 1.00 96.44 91 VAL A CA 1
ATOM 707 C C . VAL A 1 91 ? 1.805 -2.565 11.801 1.00 96.44 91 VAL A C 1
ATOM 709 O O . VAL A 1 91 ? 1.356 -2.472 12.929 1.00 96.44 91 VAL A O 1
ATOM 712 N N . SER A 1 92 ? 3.076 -2.235 11.532 1.00 95.56 92 SER A N 1
ATOM 713 C CA . SER A 1 92 ? 4.014 -1.730 12.562 1.00 95.56 92 SER A CA 1
ATOM 714 C C . SER A 1 92 ? 3.586 -0.386 13.162 1.00 95.56 92 SER A C 1
ATOM 716 O O . SER A 1 92 ? 2.987 0.425 12.469 1.00 95.56 92 SER A O 1
ATOM 718 N N . TYR A 1 93 ? 3.959 -0.108 14.419 1.00 94.94 93 TYR A N 1
ATOM 719 C CA . TYR A 1 93 ? 3.679 1.192 15.058 1.00 94.94 93 TYR A CA 1
ATOM 720 C C . TYR A 1 93 ? 4.215 2.375 14.246 1.00 94.94 93 TYR A C 1
ATOM 722 O O . TYR A 1 93 ? 3.495 3.336 14.027 1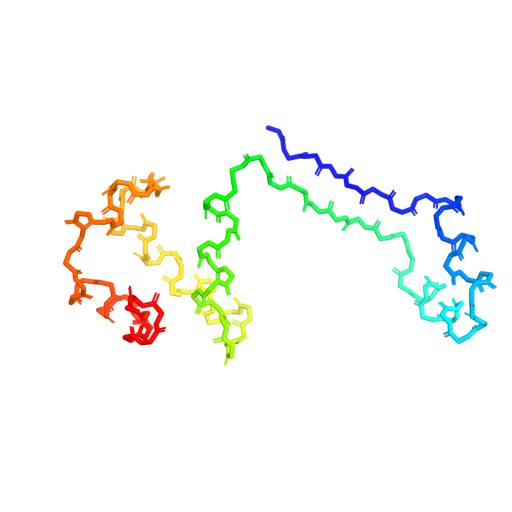.00 94.94 93 TYR A O 1
ATOM 730 N N . SER A 1 94 ? 5.422 2.246 13.688 1.00 95.00 94 SER A N 1
ATOM 731 C CA . SER A 1 94 ? 6.038 3.252 12.810 1.00 95.00 94 SER A CA 1
ATOM 732 C C . SER A 1 94 ? 5.270 3.557 11.517 1.00 95.00 94 SER A C 1
ATOM 734 O O . SER A 1 94 ? 5.674 4.435 10.767 1.00 95.00 94 SER A O 1
ATOM 736 N N . LYS A 1 95 ? 4.232 2.778 11.195 1.00 93.81 95 LYS A N 1
ATOM 737 C CA . LYS A 1 95 ? 3.347 2.991 10.041 1.00 93.81 95 LYS A CA 1
ATOM 738 C C . LYS A 1 95 ? 1.967 3.509 10.457 1.00 93.81 95 LYS A C 1
ATOM 740 O O . LYS A 1 95 ? 1.158 3.800 9.583 1.00 93.81 95 LYS A O 1
ATOM 745 N N . ILE A 1 96 ? 1.696 3.566 11.760 1.00 92.88 96 ILE A N 1
ATOM 746 C CA . ILE A 1 96 ? 0.459 4.085 12.352 1.00 92.88 96 ILE A CA 1
ATOM 747 C C . ILE A 1 96 ? 0.670 5.540 12.800 1.00 92.88 96 ILE A C 1
ATOM 749 O O . ILE A 1 96 ? -0.193 6.373 12.539 1.00 92.88 96 ILE A O 1
ATOM 753 N N . SER A 1 97 ? 1.821 5.836 13.421 1.00 78.25 97 SER A N 1
ATOM 754 C CA . SER A 1 97 ? 2.210 7.156 13.946 1.00 78.25 97 SER A CA 1
ATOM 755 C C . SER A 1 97 ? 3.318 7.825 13.144 1.00 78.25 97 SER A C 1
ATOM 757 O O . SER A 1 97 ? 4.315 7.107 12.881 1.00 78.25 97 SER A O 1
#

Solvent-accessible surface area (backbone atoms only — not comparable to full-atom values): 5818 Å² total; per-residue (Å²): 131,70,50,70,49,65,59,46,73,71,58,47,47,57,52,32,74,73,35,71,81,50,39,62,59,45,68,73,68,50,81,51,73,44,83,38,72,86,53,60,64,71,56,47,52,52,53,58,66,21,62,99,50,52,73,67,57,27,49,59,31,42,58,42,48,30,56,76,42,74,73,55,76,44,72,67,61,56,71,71,46,58,67,67,61,47,41,75,42,64,47,55,66,82,74,76,101

Radius of gyration: 18.2 Å; 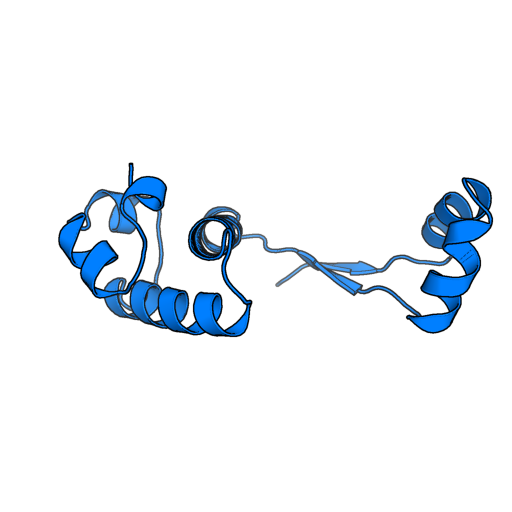Cα contacts (8 Å, |Δi|>4): 71; chains: 1; bounding box: 37×20×48 Å

Se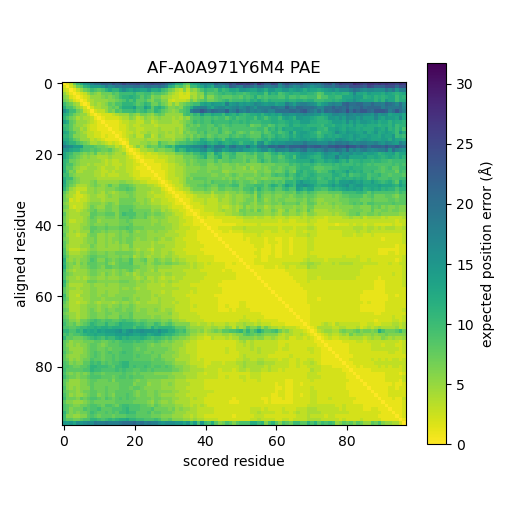quence (97 aa):
MSKVLRLGSQRYKKLTDLGAVLKEPFDSCGLLEIGLSSDYFVSISPAIVGQQLSNKVTKVIWDRVESLMYAETTAEKMLNSKDEKLREMGVSYSKIS